Protein AF-A0A3D5SS90-F1 (afdb_monomer)

pLDDT: mean 91.84, std 6.11, range [70.19, 98.69]

Sequence (154 aa):
QIGGFDTHSAQLNGQTNLLTQISQAVDAFFAATVELGLQDKVTLFTMSDFGRTLQPAGTGAAAVGSDHAWGNHQLIVGGAVLGHTLYGTYPTLALGGPDDTDGGVSPRGRWVPTTSVEQYAATLATWYGLSSSDLTAVFPLIDRFSSPSLGFLA

Solvent-accessible surface area (backbone atoms only — not comparable to full-atom values): 9040 Å² total; per-residue (Å²): 142,87,82,77,85,84,38,59,39,28,28,70,66,52,48,53,54,52,51,49,52,49,52,54,50,51,49,54,52,52,52,52,29,49,78,70,74,36,24,69,78,47,74,51,70,58,84,64,96,48,20,59,24,70,45,59,37,76,71,56,79,74,51,21,14,38,45,83,23,42,51,60,93,65,57,78,48,41,60,30,41,60,67,100,68,80,86,62,66,86,72,64,97,38,71,56,30,96,52,20,68,30,65,79,96,70,41,37,28,29,43,74,65,77,52,55,72,49,28,55,48,41,34,54,40,44,74,74,63,51,53,82,89,48,43,57,78,80,29,76,65,34,84,80,42,99,56,49,52,74,68,49,62,111

Secondary structure (DSSP, 8-state):
-------SSSHHHHHHHHHHHHHHHHHHHHHHHHHTT-GGG-EEE---S-EE-SSPBSSSTTT-B--EES--PPPEEETTB--S---S------TTSTT-S--SS--------SS-HHHHHHHHHHHTT--GGGHHHH-TTGGGSS-S----B-

Radius of gyration: 17.96 Å; Cα contacts (8 Å, |Δi|>4): 221; chains: 1; bounding box: 43×36×45 Å

Foldseek 3Di:
DDDQCPDLFLNVVSVVVVVVVVVVVLVVVLVVCVVVVNQLPDKDKDWDPFDWFLAWDDDDNGRIDTDTAHTDDMDIGGPQF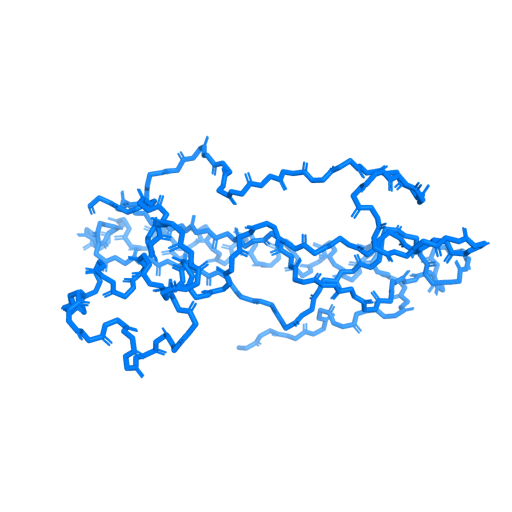LDPDDQFDDDDSDFCDPQFPPHDDDGRRHGHTRDDPQQDVQQVVVVVPDDPVCSCVVRVCLVVDPHSHSNRGD

Structure (mmCIF, N/CA/C/O backbone):
data_AF-A0A3D5SS90-F1
#
_entry.id   AF-A0A3D5SS90-F1
#
loop_
_atom_site.group_PDB
_atom_site.id
_atom_site.type_symbol
_atom_site.label_atom_id
_atom_site.label_alt_id
_atom_site.label_comp_id
_atom_site.label_asym_id
_atom_site.label_entity_id
_atom_site.label_seq_id
_atom_site.pdbx_PDB_ins_code
_atom_site.Cartn_x
_atom_site.Cartn_y
_atom_site.Cartn_z
_atom_site.occupancy
_atom_site.B_iso_or_equiv
_atom_site.auth_seq_id
_atom_site.auth_comp_id
_atom_site.auth_asym_id
_atom_site.auth_atom_id
_atom_site.pdbx_PDB_model_num
ATOM 1 N N . GLN A 1 1 ? -1.616 17.923 -1.383 1.00 71.00 1 GLN A N 1
ATOM 2 C CA . GLN A 1 1 ? -1.510 16.858 -2.403 1.00 71.00 1 GLN A CA 1
ATOM 3 C C . GLN A 1 1 ? -0.083 16.854 -2.929 1.00 71.00 1 GLN A C 1
ATOM 5 O O . GLN A 1 1 ? 0.431 17.928 -3.214 1.00 71.00 1 GLN A O 1
ATOM 10 N N . ILE A 1 2 ? 0.551 15.685 -3.011 1.00 86.75 2 ILE A N 1
ATOM 11 C CA . ILE A 1 2 ? 1.886 15.474 -3.594 1.00 86.75 2 ILE A CA 1
ATOM 12 C C . ILE A 1 2 ? 1.720 14.541 -4.802 1.00 86.75 2 ILE A C 1
ATOM 14 O O . ILE A 1 2 ? 0.903 13.625 -4.752 1.00 86.75 2 ILE A O 1
ATOM 18 N N . GLY A 1 3 ? 2.434 14.801 -5.896 1.00 89.25 3 GLY A N 1
ATOM 19 C CA . GLY A 1 3 ? 2.407 13.985 -7.115 1.00 89.25 3 GLY A CA 1
ATOM 20 C C . GLY A 1 3 ? 3.816 13.588 -7.555 1.00 89.25 3 GLY A C 1
ATOM 21 O O . GLY A 1 3 ? 4.783 13.882 -6.863 1.00 89.25 3 GLY A O 1
ATOM 22 N N . GLY A 1 4 ? 3.937 12.947 -8.720 1.00 90.62 4 GLY A N 1
ATOM 23 C CA . GLY A 1 4 ? 5.240 12.640 -9.331 1.00 90.62 4 GLY A CA 1
ATOM 24 C C . GLY A 1 4 ? 5.790 11.240 -9.052 1.00 90.62 4 GLY A C 1
ATOM 25 O O . GLY A 1 4 ? 6.910 10.945 -9.453 1.00 90.62 4 GLY A O 1
ATOM 26 N N . PHE A 1 5 ? 5.012 10.357 -8.420 1.00 89.69 5 PHE A N 1
ATOM 27 C CA . PHE A 1 5 ? 5.417 8.965 -8.181 1.00 89.69 5 PHE A CA 1
ATOM 28 C C . PHE A 1 5 ? 5.443 8.117 -9.462 1.00 89.69 5 PHE A C 1
ATOM 30 O O . PHE A 1 5 ? 6.007 7.018 -9.435 1.00 89.69 5 PHE A O 1
ATOM 37 N N . ASP A 1 6 ? 4.878 8.622 -10.575 1.00 89.00 6 ASP A N 1
ATOM 38 C CA . ASP A 1 6 ? 4.900 7.955 -11.878 1.00 89.00 6 ASP A CA 1
ATOM 39 C C . ASP A 1 6 ? 6.156 8.204 -12.724 1.00 89.00 6 ASP A C 1
ATOM 41 O O . ASP A 1 6 ? 6.104 8.837 -13.776 1.00 89.00 6 ASP A O 1
ATOM 45 N N . THR A 1 7 ? 7.323 7.779 -12.226 1.00 85.44 7 THR A N 1
ATOM 46 C CA . THR A 1 7 ? 8.604 8.066 -12.888 1.00 85.44 7 THR A CA 1
ATOM 47 C C . THR A 1 7 ? 8.986 7.003 -13.921 1.00 85.44 7 THR A C 1
ATOM 49 O O . THR A 1 7 ? 9.323 5.878 -13.556 1.00 85.44 7 THR A O 1
ATOM 52 N N . HIS A 1 8 ? 9.064 7.400 -15.194 1.00 85.75 8 HIS A N 1
ATOM 53 C CA . HIS A 1 8 ? 9.616 6.581 -16.288 1.00 85.75 8 HIS A CA 1
ATOM 54 C C . HIS A 1 8 ? 11.074 6.925 -16.651 1.00 85.75 8 HIS A C 1
ATOM 56 O O . HIS A 1 8 ? 11.675 6.275 -17.500 1.00 85.75 8 HIS A O 1
ATOM 62 N N . SER A 1 9 ? 11.662 7.923 -15.991 1.00 86.81 9 SER A N 1
ATOM 63 C CA . SER A 1 9 ? 13.064 8.328 -16.133 1.00 86.81 9 SER A CA 1
ATOM 64 C C . SER A 1 9 ? 13.548 8.994 -14.845 1.00 86.81 9 SER A C 1
ATOM 66 O O . SER A 1 9 ? 12.731 9.464 -14.052 1.00 86.81 9 SER A O 1
ATOM 68 N N . ALA A 1 10 ? 14.867 9.078 -14.647 1.00 86.62 10 ALA A N 1
ATOM 69 C CA . ALA A 1 10 ? 15.497 9.722 -13.489 1.00 86.62 10 ALA A CA 1
ATOM 70 C C . ALA A 1 10 ? 14.915 9.276 -12.127 1.00 86.62 10 ALA A C 1
ATOM 72 O O . ALA A 1 10 ? 14.873 10.055 -11.167 1.00 86.62 10 ALA A O 1
ATOM 73 N N . GLN A 1 11 ? 14.467 8.017 -12.040 1.00 88.06 11 GLN A N 1
ATOM 74 C CA . GLN A 1 11 ? 13.668 7.522 -10.919 1.00 88.06 11 GLN A CA 1
ATOM 75 C C . GLN A 1 11 ? 14.378 7.661 -9.578 1.00 88.06 11 GLN A C 1
ATOM 77 O O . GLN A 1 11 ? 13.740 8.061 -8.615 1.00 88.06 11 GLN A O 1
ATOM 82 N N . LEU A 1 12 ? 15.682 7.379 -9.501 1.00 87.81 12 LEU A N 1
ATOM 83 C CA . LEU A 1 12 ? 16.417 7.450 -8.234 1.00 87.81 12 LEU A CA 1
ATOM 84 C C . LEU A 1 12 ? 16.322 8.841 -7.599 1.00 87.81 12 LEU A C 1
ATOM 86 O O . LEU A 1 12 ? 15.944 8.953 -6.437 1.00 87.81 12 LEU A O 1
ATOM 90 N N . ASN A 1 13 ? 16.589 9.902 -8.364 1.00 88.62 13 ASN A N 1
ATOM 91 C CA . ASN A 1 13 ? 16.500 11.271 -7.854 1.00 88.62 13 ASN A CA 1
ATOM 92 C C . ASN A 1 13 ? 15.048 11.663 -7.551 1.00 88.62 13 ASN A C 1
ATOM 94 O O . ASN A 1 13 ? 14.769 12.221 -6.490 1.00 88.62 13 ASN A O 1
ATOM 98 N N . GLY A 1 14 ? 14.120 11.347 -8.463 1.00 90.19 14 GLY A N 1
ATOM 99 C CA . GLY A 1 14 ? 12.700 11.659 -8.299 1.00 90.19 14 GLY A CA 1
ATOM 100 C C . GLY A 1 14 ? 12.099 10.992 -7.061 1.00 90.19 14 GLY A C 1
ATOM 101 O O . GLY A 1 14 ? 11.599 11.678 -6.171 1.00 90.19 14 GLY A O 1
ATOM 102 N N . GLN A 1 15 ? 12.211 9.665 -6.956 1.00 90.88 15 GLN A N 1
ATOM 103 C CA . GLN A 1 15 ? 11.712 8.924 -5.802 1.00 90.88 15 GLN A CA 1
ATOM 104 C C . GLN A 1 15 ? 12.425 9.295 -4.508 1.00 90.88 15 GLN A C 1
ATOM 106 O O . GLN A 1 15 ? 11.746 9.3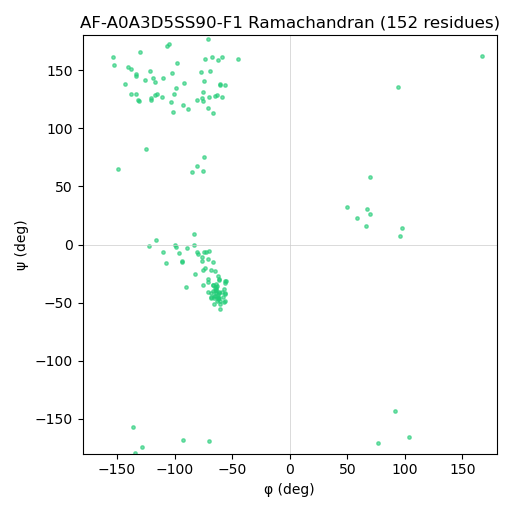96 -3.497 1.00 90.88 15 GLN A O 1
ATOM 111 N N . THR A 1 16 ? 13.742 9.528 -4.503 1.00 93.12 16 THR A N 1
ATOM 112 C CA . THR A 1 16 ? 14.446 9.906 -3.262 1.00 93.12 16 THR A CA 1
ATOM 113 C C . THR A 1 16 ? 13.845 11.173 -2.656 1.00 93.12 16 THR A C 1
ATOM 115 O O . THR A 1 16 ? 13.550 11.207 -1.461 1.00 93.12 16 THR A O 1
ATOM 118 N N . ASN A 1 17 ? 13.584 12.193 -3.478 1.00 94.56 17 ASN A N 1
ATOM 119 C CA . ASN A 1 17 ? 12.969 13.434 -3.011 1.00 94.56 17 ASN A CA 1
ATOM 120 C C . ASN A 1 17 ? 11.533 13.208 -2.512 1.00 94.56 17 ASN A C 1
ATOM 122 O O . ASN A 1 17 ? 11.166 13.691 -1.442 1.00 94.56 17 ASN A O 1
ATOM 126 N N . LEU A 1 18 ? 10.737 12.435 -3.256 1.00 94.69 18 LEU A N 1
ATOM 127 C CA . LEU A 1 18 ? 9.348 12.140 -2.892 1.00 94.69 18 LEU A CA 1
ATOM 128 C C . LEU A 1 18 ? 9.248 11.316 -1.604 1.00 94.69 18 LEU A C 1
ATOM 130 O O . LEU A 1 18 ? 8.467 11.652 -0.719 1.00 94.69 18 LEU A O 1
ATOM 134 N N . LEU A 1 19 ? 10.060 10.266 -1.468 1.00 94.19 19 LEU A N 1
ATOM 135 C CA . LEU A 1 19 ? 10.108 9.420 -0.276 1.00 94.19 19 LEU A CA 1
ATOM 136 C C . LEU A 1 19 ? 10.640 10.188 0.936 1.00 94.19 19 LEU A C 1
ATOM 138 O O . LEU A 1 19 ? 10.134 9.987 2.034 1.00 94.19 19 LEU A O 1
ATOM 142 N N . THR A 1 20 ? 11.585 11.116 0.749 1.00 96.69 20 THR A N 1
ATOM 143 C CA . THR A 1 20 ? 12.029 12.024 1.821 1.00 96.69 20 THR A CA 1
ATOM 144 C C . THR A 1 20 ? 10.875 12.900 2.305 1.00 96.69 20 THR A C 1
ATOM 146 O O . THR A 1 20 ? 10.643 13.004 3.508 1.00 96.69 20 THR A O 1
ATOM 149 N N . GLN A 1 21 ? 10.106 13.485 1.381 1.00 96.38 21 GLN A N 1
ATOM 150 C CA . GLN A 1 21 ? 8.951 14.307 1.735 1.00 96.38 21 GLN A CA 1
ATOM 151 C C . GLN A 1 21 ? 7.862 13.489 2.444 1.00 96.38 21 GLN A C 1
ATOM 153 O O . GLN A 1 21 ? 7.313 13.949 3.443 1.00 96.38 21 GLN A O 1
ATOM 158 N N . ILE A 1 22 ? 7.578 12.269 1.973 1.00 95.25 22 ILE A N 1
ATOM 159 C CA . ILE A 1 22 ? 6.644 11.350 2.639 1.00 95.25 22 ILE A CA 1
ATOM 160 C C . ILE A 1 22 ? 7.150 10.981 4.033 1.00 95.25 22 ILE A C 1
ATOM 162 O O . ILE A 1 22 ? 6.383 11.067 4.983 1.00 95.25 22 ILE A O 1
ATOM 166 N N . SER A 1 23 ? 8.430 10.633 4.177 1.00 96.62 23 SER A N 1
ATOM 167 C CA . SER A 1 23 ? 9.028 10.284 5.468 1.00 96.62 23 SER A CA 1
ATOM 168 C C . SER A 1 23 ? 8.853 11.408 6.486 1.00 96.62 23 SER A C 1
ATOM 170 O O . SER A 1 23 ? 8.396 11.155 7.595 1.00 96.62 23 SER A O 1
ATOM 172 N N . GLN A 1 24 ? 9.172 12.647 6.106 1.00 97.69 24 GLN A N 1
ATOM 173 C CA . GLN A 1 24 ? 9.036 13.813 6.983 1.00 97.69 24 GLN A CA 1
ATOM 174 C C . GLN A 1 24 ? 7.569 14.116 7.313 1.00 97.69 24 GLN A C 1
ATOM 176 O O . GLN A 1 24 ? 7.248 14.449 8.450 1.00 97.69 24 GLN A O 1
ATOM 181 N N . ALA A 1 25 ? 6.670 13.987 6.334 1.00 96.75 25 ALA A N 1
ATOM 182 C CA . ALA A 1 25 ? 5.247 14.236 6.538 1.00 96.75 25 ALA A CA 1
ATOM 183 C C . ALA A 1 25 ? 4.596 13.189 7.453 1.00 96.75 25 ALA A C 1
ATOM 185 O O . ALA A 1 25 ? 3.795 13.552 8.309 1.00 96.75 25 ALA A O 1
ATOM 186 N N . VAL A 1 26 ? 4.939 11.908 7.286 1.00 97.19 26 VAL A N 1
ATOM 187 C CA . VAL A 1 26 ? 4.433 10.813 8.125 1.00 97.19 26 VAL A CA 1
ATOM 188 C C . VAL A 1 26 ? 4.931 10.960 9.559 1.00 97.19 26 VAL A C 1
ATOM 190 O O . VAL A 1 26 ? 4.128 10.840 10.480 1.00 97.19 26 VAL A O 1
ATOM 193 N N . ASP A 1 27 ? 6.216 11.273 9.749 1.00 98.06 27 ASP A N 1
ATOM 194 C CA . ASP A 1 27 ? 6.799 11.504 11.075 1.00 98.06 27 ASP A CA 1
ATOM 195 C C . ASP A 1 27 ? 6.122 12.682 11.791 1.00 98.06 27 ASP A C 1
ATOM 197 O O . ASP A 1 27 ? 5.597 12.525 12.894 1.00 98.06 27 ASP A O 1
ATOM 201 N N . ALA A 1 28 ? 6.015 13.835 11.121 1.00 98.38 28 ALA A N 1
ATOM 202 C CA . ALA A 1 28 ? 5.348 15.011 11.674 1.00 98.38 28 ALA A CA 1
ATOM 203 C C . ALA A 1 28 ? 3.863 14.755 11.982 1.00 98.38 28 ALA A C 1
ATOM 205 O O . ALA A 1 28 ? 3.359 15.191 13.018 1.00 98.38 28 ALA A O 1
ATOM 206 N N . PHE A 1 29 ? 3.155 14.036 11.103 1.00 98.00 29 PHE A N 1
ATOM 207 C CA . PHE A 1 29 ? 1.757 13.673 11.324 1.00 98.00 29 PHE A CA 1
ATOM 208 C C . PHE A 1 29 ? 1.605 12.769 12.548 1.00 98.00 29 PHE A C 1
ATOM 210 O O . PHE A 1 29 ? 0.787 13.055 13.420 1.00 98.00 29 PHE A O 1
ATOM 217 N N . PHE A 1 30 ? 2.411 11.710 12.651 1.00 98.19 30 PHE A N 1
ATOM 218 C CA . PHE A 1 30 ? 2.364 10.809 13.796 1.00 98.19 30 PHE A CA 1
ATOM 219 C C . PHE A 1 30 ? 2.721 11.534 15.101 1.00 98.19 30 PHE A C 1
ATOM 221 O O . PHE A 1 30 ? 1.974 11.424 16.075 1.00 98.19 30 PHE A O 1
ATOM 228 N N . ALA A 1 31 ? 3.777 12.352 15.115 1.00 98.62 31 ALA A N 1
ATOM 229 C CA . ALA A 1 31 ? 4.156 13.155 16.277 1.00 98.62 31 ALA A CA 1
ATOM 230 C C . ALA A 1 31 ? 3.012 14.069 16.755 1.00 98.62 31 ALA A C 1
ATOM 232 O O . ALA A 1 31 ? 2.733 14.128 17.952 1.00 98.62 31 ALA A O 1
ATOM 233 N N . ALA A 1 32 ? 2.283 14.704 15.832 1.00 98.69 32 ALA A N 1
ATOM 234 C CA . ALA A 1 32 ? 1.113 15.510 16.174 1.00 98.69 32 ALA A CA 1
ATOM 235 C C . ALA A 1 32 ? -0.022 14.669 16.789 1.00 98.69 32 ALA A C 1
ATOM 237 O O . ALA A 1 32 ? -0.677 15.114 17.731 1.00 98.69 32 ALA A O 1
ATOM 238 N N . THR A 1 33 ? -0.254 13.438 16.311 1.00 98.56 33 THR A N 1
ATOM 239 C CA . THR A 1 33 ? -1.245 12.549 16.950 1.00 98.56 33 THR A CA 1
ATOM 240 C C . THR A 1 33 ? -0.859 12.195 18.386 1.00 98.56 33 THR A C 1
ATOM 242 O O . THR A 1 33 ? -1.743 12.126 19.238 1.00 98.56 33 THR A O 1
ATOM 245 N N . VAL A 1 34 ? 0.438 12.036 18.673 1.00 98.56 34 VAL A N 1
ATOM 246 C CA . VAL A 1 34 ? 0.952 11.797 20.031 1.00 98.56 34 VAL A CA 1
ATOM 247 C C . VAL A 1 34 ? 0.774 13.034 20.910 1.00 98.56 34 VAL A C 1
ATOM 249 O O . VAL A 1 34 ? 0.275 12.917 22.025 1.00 98.56 34 VAL A O 1
ATOM 252 N N . GLU A 1 35 ? 1.119 14.224 20.409 1.00 98.69 35 GLU A N 1
ATOM 253 C CA . GLU A 1 35 ? 0.943 15.494 21.132 1.00 98.69 35 GLU A CA 1
ATOM 254 C C . GLU A 1 35 ? -0.521 15.726 21.542 1.00 98.69 35 GLU A C 1
ATOM 256 O O . GLU A 1 35 ? -0.804 16.183 22.648 1.00 98.69 35 GLU A O 1
ATOM 261 N N . LEU A 1 36 ? -1.461 15.345 20.674 1.00 98.56 36 LEU A N 1
ATOM 262 C CA . LEU A 1 36 ? -2.898 15.446 20.928 1.00 98.56 36 LEU A CA 1
ATOM 263 C C . LEU A 1 36 ? -3.460 14.303 21.797 1.00 98.56 36 LEU A C 1
ATOM 265 O O . LEU A 1 36 ? -4.642 14.340 22.145 1.00 98.56 36 LEU A O 1
ATOM 269 N N . GLY A 1 37 ? -2.666 13.280 22.131 1.00 98.38 37 GLY A N 1
ATOM 270 C CA . GLY A 1 37 ? -3.131 12.087 22.851 1.00 98.38 37 GLY A CA 1
ATOM 271 C C . GLY A 1 37 ? -4.107 11.221 22.041 1.00 98.38 37 GLY A C 1
ATOM 272 O O . GLY A 1 37 ? -5.020 10.606 22.599 1.00 98.38 37 GLY A O 1
ATOM 273 N N . LEU A 1 38 ? -3.962 11.222 20.714 1.00 98.12 38 LEU A N 1
ATOM 274 C CA . LEU A 1 38 ? -4.831 10.543 19.749 1.00 98.12 38 LEU A CA 1
ATOM 275 C C . LEU A 1 38 ? -4.122 9.433 18.967 1.00 98.12 38 LEU A C 1
ATOM 277 O O . LEU A 1 38 ? -4.739 8.843 18.083 1.00 98.12 38 LEU A O 1
ATOM 281 N N . GLN A 1 39 ? -2.859 9.129 19.263 1.00 97.50 39 GLN A N 1
ATOM 282 C CA . GLN A 1 39 ? -2.069 8.151 18.510 1.00 97.50 39 GLN A CA 1
ATOM 283 C C . GLN A 1 39 ? -2.734 6.768 18.434 1.00 97.50 39 GLN A C 1
ATOM 285 O O . GLN A 1 39 ? -2.664 6.114 17.399 1.00 97.50 39 GLN A O 1
ATOM 290 N N . ASP A 1 40 ? -3.463 6.354 19.474 1.00 97.00 40 ASP A N 1
ATOM 291 C CA . ASP A 1 40 ? -4.175 5.064 19.513 1.00 97.00 40 ASP A CA 1
ATOM 292 C C . ASP A 1 40 ? -5.547 5.110 18.819 1.00 97.00 40 ASP A C 1
ATOM 294 O O . ASP A 1 40 ? -6.273 4.124 18.790 1.00 97.00 40 ASP A O 1
ATOM 298 N N . LYS A 1 41 ? -5.934 6.271 18.283 1.00 96.75 41 LYS A N 1
ATOM 299 C CA . LYS A 1 41 ? -7.231 6.536 17.638 1.00 96.75 41 LYS A CA 1
ATOM 300 C C . LYS A 1 41 ? -7.088 7.008 16.194 1.00 96.75 41 LYS A C 1
ATOM 302 O O . LYS A 1 41 ? -8.092 7.251 15.528 1.00 96.75 41 LYS A O 1
ATOM 307 N N . VAL A 1 42 ? -5.858 7.149 15.704 1.00 96.81 42 VAL A N 1
ATOM 308 C CA . VAL A 1 42 ? -5.554 7.595 14.345 1.00 96.81 42 VAL A CA 1
ATOM 309 C C . VAL A 1 42 ? -4.530 6.647 13.735 1.00 96.81 42 VAL A C 1
ATOM 311 O O . VAL A 1 42 ? -3.441 6.471 14.273 1.00 96.81 42 VAL A O 1
ATOM 314 N N . THR A 1 43 ? -4.877 6.076 12.583 1.00 96.56 43 THR A N 1
ATOM 315 C CA . THR A 1 43 ? -3.975 5.241 11.785 1.00 96.56 43 THR A CA 1
ATOM 316 C C . THR A 1 43 ? -3.800 5.864 10.405 1.00 96.56 43 THR A C 1
ATOM 318 O O . THR A 1 43 ? -4.777 6.141 9.709 1.00 96.56 43 THR A O 1
ATOM 321 N N . LEU A 1 44 ? -2.549 6.084 10.010 1.00 96.12 44 LEU A N 1
ATOM 322 C CA . LEU A 1 44 ? -2.149 6.439 8.655 1.00 96.12 44 LEU A CA 1
ATOM 323 C C . LEU A 1 44 ? -1.822 5.163 7.881 1.00 96.12 44 LEU A C 1
ATOM 325 O O . LEU A 1 44 ? -1.153 4.267 8.397 1.00 96.12 44 LEU A O 1
ATOM 329 N N . PHE A 1 45 ? -2.251 5.105 6.624 1.00 94.75 45 PHE A N 1
ATOM 330 C CA . PHE A 1 45 ? -1.902 4.025 5.715 1.00 94.75 45 PHE A CA 1
ATOM 331 C C . PHE A 1 45 ? -1.562 4.556 4.326 1.00 94.75 45 PHE A C 1
ATOM 333 O O . PHE A 1 45 ? -2.096 5.580 3.896 1.00 94.75 45 PHE A O 1
ATOM 340 N N . THR A 1 46 ? -0.695 3.848 3.607 1.00 92.44 46 THR A N 1
ATOM 341 C CA . THR A 1 46 ? -0.481 4.086 2.175 1.00 92.44 46 THR A CA 1
ATOM 342 C C . THR A 1 46 ? -1.286 3.099 1.332 1.00 92.44 46 THR A C 1
ATOM 344 O O . THR A 1 46 ? -1.632 2.002 1.780 1.00 92.44 46 THR A O 1
ATOM 347 N N . MET A 1 47 ? -1.579 3.498 0.096 1.00 89.50 47 MET A N 1
ATOM 348 C CA . MET A 1 47 ? -2.109 2.635 -0.956 1.00 89.50 47 MET A CA 1
ATOM 349 C C . MET A 1 47 ? -1.443 3.012 -2.281 1.00 89.50 47 MET A C 1
ATOM 351 O O . MET A 1 47 ? -1.010 4.151 -2.466 1.00 89.50 47 MET A O 1
ATOM 355 N N . SER A 1 48 ? -1.350 2.055 -3.201 1.00 87.94 48 SER A N 1
ATOM 356 C CA . SER A 1 48 ? -0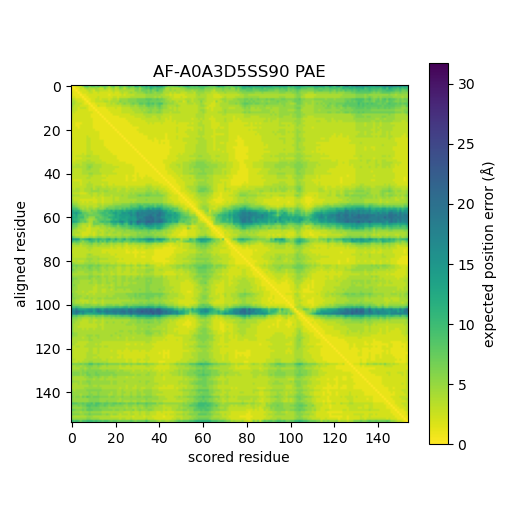.785 2.272 -4.526 1.00 87.94 48 SER A CA 1
ATOM 357 C C . SER A 1 48 ? -1.543 1.463 -5.570 1.00 87.94 48 SER A C 1
ATOM 359 O O . SER A 1 48 ? -1.848 0.296 -5.329 1.00 87.94 48 SER A O 1
ATOM 361 N N . ASP A 1 49 ? -1.809 2.077 -6.723 1.00 86.38 49 ASP A N 1
ATOM 362 C CA . ASP A 1 49 ? -2.518 1.438 -7.838 1.00 86.38 49 ASP A CA 1
ATOM 363 C C . ASP A 1 49 ? -1.665 0.359 -8.528 1.00 86.38 49 ASP A C 1
ATOM 365 O O . ASP A 1 49 ? -2.192 -0.622 -9.049 1.00 86.38 49 ASP A O 1
ATOM 369 N N . PHE A 1 50 ? -0.339 0.523 -8.520 1.00 89.38 50 PHE A N 1
ATOM 370 C CA . PHE A 1 50 ? 0.617 -0.384 -9.153 1.00 89.38 50 PHE A CA 1
ATOM 371 C C . PHE A 1 50 ? 1.981 -0.335 -8.455 1.00 89.38 50 PHE A C 1
ATOM 373 O O . PHE A 1 50 ? 2.374 0.666 -7.859 1.00 89.38 50 PHE A O 1
ATOM 380 N N . GLY A 1 51 ? 2.740 -1.422 -8.551 1.00 89.62 51 GLY A N 1
ATOM 381 C CA . GLY A 1 51 ? 4.150 -1.451 -8.163 1.00 89.62 51 GLY A CA 1
ATOM 382 C C . GLY A 1 51 ? 5.071 -1.150 -9.339 1.00 89.62 51 GLY A C 1
ATOM 383 O O . GLY A 1 51 ? 4.633 -0.713 -10.405 1.00 89.62 51 GLY A O 1
ATOM 384 N N . ARG A 1 52 ? 6.368 -1.400 -9.143 1.00 90.38 52 ARG A N 1
ATOM 385 C CA . ARG A 1 52 ? 7.410 -1.200 -10.157 1.00 90.38 52 ARG A CA 1
ATOM 386 C C . ARG A 1 52 ? 8.120 -2.493 -10.494 1.00 90.38 52 ARG A C 1
ATOM 388 O O . ARG A 1 52 ? 8.369 -3.299 -9.603 1.00 90.38 52 ARG A O 1
ATOM 395 N N . THR A 1 53 ? 8.467 -2.662 -11.765 1.00 91.81 53 THR A N 1
ATOM 396 C CA . THR A 1 53 ? 9.299 -3.784 -12.208 1.00 91.81 53 THR A CA 1
ATOM 397 C C . THR A 1 53 ? 10.661 -3.748 -11.518 1.00 91.81 53 THR A C 1
ATOM 399 O O . THR A 1 53 ? 11.271 -2.680 -11.413 1.00 91.81 53 THR A O 1
ATOM 402 N N . LEU A 1 54 ? 11.172 -4.910 -11.090 1.00 90.94 54 LEU A N 1
ATOM 403 C CA . LEU A 1 54 ? 12.558 -5.017 -10.619 1.00 90.94 54 LEU A CA 1
ATOM 404 C C . LEU A 1 54 ? 13.537 -4.646 -11.737 1.00 90.94 54 LEU A C 1
ATOM 406 O O . LEU A 1 54 ? 14.529 -3.956 -11.502 1.00 90.94 54 LEU A O 1
ATOM 410 N N . GLN A 1 55 ? 13.263 -5.108 -12.961 1.00 90.06 55 GLN A N 1
ATOM 411 C CA . GLN A 1 55 ? 14.062 -4.758 -14.123 1.00 90.06 55 GLN A CA 1
ATOM 412 C C . GLN A 1 55 ? 13.746 -3.317 -14.552 1.00 90.06 55 GLN A C 1
ATOM 414 O O . GLN A 1 55 ? 12.589 -3.017 -14.870 1.00 90.06 55 GLN A O 1
ATOM 419 N N . PRO A 1 56 ? 14.747 -2.425 -14.628 1.00 87.31 56 PRO A N 1
ATOM 420 C CA . PRO A 1 56 ? 14.525 -1.060 -15.081 1.00 87.31 56 PRO A CA 1
ATOM 421 C C . PRO A 1 56 ? 14.022 -0.979 -16.532 1.00 87.31 56 PRO A C 1
ATOM 423 O O . PRO A 1 56 ? 14.202 -1.894 -17.343 1.00 87.31 56 PRO A O 1
ATOM 426 N N . ALA A 1 57 ? 13.398 0.146 -16.871 1.00 83.12 57 ALA A N 1
ATOM 427 C CA . ALA A 1 57 ? 13.115 0.534 -18.246 1.00 83.12 57 ALA A CA 1
ATOM 428 C C . ALA A 1 57 ? 14.267 1.412 -18.767 1.00 83.12 57 ALA A C 1
ATOM 430 O O . ALA A 1 57 ? 14.553 2.471 -18.205 1.00 83.12 57 ALA A O 1
ATOM 431 N N . GLY A 1 58 ? 14.931 0.969 -19.839 1.00 78.56 58 GLY A N 1
ATOM 432 C CA . GLY A 1 58 ? 16.053 1.686 -20.454 1.00 78.56 58 GLY A CA 1
ATOM 433 C C . GLY A 1 58 ? 17.384 1.567 -19.696 1.00 78.56 58 GLY A C 1
ATOM 434 O O . GLY A 1 58 ? 17.535 0.772 -18.771 1.00 78.56 58 GLY A O 1
ATOM 435 N N . THR A 1 59 ? 18.379 2.354 -20.118 1.00 78.62 59 THR A N 1
ATOM 436 C CA . THR A 1 59 ? 19.745 2.346 -19.562 1.00 78.62 59 THR A CA 1
ATOM 437 C C . THR A 1 59 ? 20.262 3.761 -19.295 1.00 78.62 59 THR A C 1
ATOM 439 O O . THR A 1 59 ? 19.998 4.667 -20.083 1.00 78.62 59 THR A O 1
ATOM 442 N N . GLY A 1 60 ? 21.076 3.929 -18.245 1.00 76.62 60 GLY A N 1
ATOM 443 C CA . GLY A 1 60 ? 21.758 5.187 -17.900 1.00 76.62 60 GLY A CA 1
ATOM 444 C C . GLY A 1 60 ? 20.993 6.042 -16.883 1.00 76.62 60 GLY A C 1
ATOM 445 O O . GLY A 1 60 ? 19.790 6.227 -17.005 1.00 76.62 60 GLY A O 1
ATOM 446 N N . ALA A 1 61 ? 21.687 6.595 -15.884 1.00 70.19 61 ALA A N 1
ATOM 447 C CA . ALA A 1 61 ? 21.073 7.199 -14.689 1.00 70.19 61 ALA A CA 1
ATOM 448 C C . ALA A 1 61 ? 20.054 8.328 -14.960 1.00 70.19 61 ALA A C 1
ATOM 450 O O . ALA A 1 61 ? 19.103 8.492 -14.200 1.00 70.19 61 ALA A O 1
ATOM 451 N N . ALA A 1 62 ? 20.232 9.093 -16.042 1.00 72.50 62 ALA A N 1
ATOM 452 C CA . ALA A 1 62 ? 19.322 10.179 -16.417 1.00 72.50 62 ALA A CA 1
ATOM 453 C C . ALA A 1 62 ? 18.077 9.701 -17.189 1.00 72.50 62 ALA A C 1
ATOM 455 O O . ALA A 1 62 ? 17.043 10.361 -17.145 1.00 72.50 62 ALA A O 1
ATOM 456 N N . ALA A 1 63 ? 18.165 8.561 -17.880 1.00 75.56 63 ALA A N 1
ATOM 457 C CA . ALA A 1 63 ? 17.099 8.024 -18.728 1.00 75.56 63 ALA A CA 1
ATOM 458 C C . ALA A 1 63 ? 16.402 6.799 -18.116 1.00 75.56 63 ALA A C 1
ATOM 460 O O . ALA A 1 63 ? 15.314 6.440 -18.550 1.00 75.56 63 ALA A O 1
ATOM 461 N N . VAL A 1 64 ? 17.010 6.164 -17.110 1.00 83.12 64 VAL A N 1
ATOM 462 C CA . VAL A 1 64 ? 16.494 4.945 -16.489 1.00 83.12 64 VAL A CA 1
ATOM 463 C C . VAL A 1 64 ? 15.308 5.248 -15.573 1.00 83.12 64 VAL A C 1
ATOM 465 O O . VAL A 1 64 ? 15.358 6.142 -14.721 1.00 83.12 64 VAL A O 1
ATOM 468 N N . GLY A 1 65 ? 14.240 4.480 -15.750 1.00 83.56 65 GLY A N 1
ATOM 469 C CA . GLY A 1 65 ? 13.079 4.443 -14.867 1.00 83.56 65 GLY A CA 1
ATOM 470 C C . GLY A 1 65 ? 12.641 3.009 -14.611 1.00 83.56 65 GLY A C 1
ATOM 471 O O . GLY A 1 65 ? 13.425 2.071 -14.771 1.00 83.56 65 GLY A O 1
ATOM 472 N N . SER A 1 66 ? 11.381 2.828 -14.246 1.00 87.50 66 SER A N 1
ATOM 473 C CA . SER A 1 66 ? 10.754 1.513 -14.129 1.00 87.50 66 SER A CA 1
ATOM 474 C C . SER A 1 66 ? 9.428 1.494 -14.868 1.00 87.50 66 SER A C 1
ATOM 476 O O . SER A 1 66 ? 8.897 2.526 -15.280 1.00 87.50 66 SER A O 1
ATOM 478 N N . ASP A 1 67 ? 8.931 0.289 -15.078 1.00 89.81 67 ASP A N 1
ATOM 479 C CA . ASP A 1 67 ? 7.649 0.035 -15.711 1.00 89.81 67 ASP A CA 1
ATOM 480 C C . ASP A 1 67 ? 6.630 -0.383 -14.643 1.00 89.81 67 ASP A C 1
ATOM 482 O O . ASP A 1 67 ? 6.982 -0.561 -13.469 1.00 89.81 67 ASP A O 1
ATOM 486 N N . HIS A 1 68 ? 5.362 -0.511 -15.020 1.00 91.88 68 HIS A N 1
ATOM 487 C CA . HIS A 1 68 ? 4.300 -0.882 -14.087 1.00 91.88 68 HIS A CA 1
ATOM 488 C C . HIS A 1 68 ? 4.368 -2.373 -13.715 1.00 91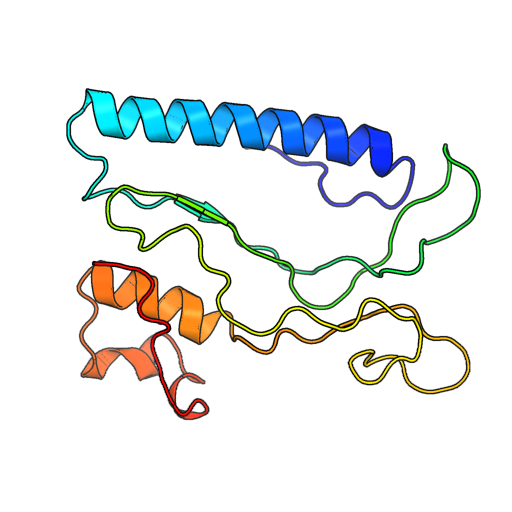.88 68 HIS A C 1
ATOM 490 O O . HIS A 1 68 ? 4.630 -3.244 -14.549 1.00 91.88 68 HIS A O 1
ATOM 496 N N . ALA A 1 69 ? 4.112 -2.666 -12.440 1.00 91.94 69 ALA A N 1
ATOM 497 C CA . ALA A 1 69 ? 4.009 -4.010 -11.877 1.00 91.94 69 ALA A CA 1
ATOM 498 C C . ALA A 1 69 ? 2.785 -4.129 -10.955 1.00 91.94 69 ALA A C 1
ATOM 500 O O . ALA A 1 69 ? 2.033 -3.176 -10.754 1.00 91.94 69 ALA A O 1
ATOM 501 N N . TRP A 1 70 ? 2.596 -5.306 -10.366 1.00 89.44 70 TRP A N 1
ATOM 502 C CA . TRP A 1 70 ? 1.590 -5.531 -9.326 1.00 89.44 70 TRP A CA 1
ATOM 503 C C . TRP A 1 70 ? 1.927 -4.768 -8.039 1.00 89.44 70 TRP A C 1
ATOM 505 O O . TRP A 1 70 ? 3.062 -4.330 -7.877 1.00 89.44 70 TRP A O 1
ATOM 515 N N . GLY A 1 71 ? 0.928 -4.573 -7.169 1.00 77.12 71 GLY A N 1
ATOM 516 C CA . GLY A 1 71 ? 0.966 -3.679 -6.002 1.00 77.12 71 GLY A CA 1
ATOM 517 C C . GLY A 1 71 ? 2.232 -3.742 -5.132 1.00 77.12 71 GLY A C 1
ATOM 518 O O . GLY A 1 71 ? 2.989 -4.705 -5.145 1.00 77.12 71 GLY A O 1
ATOM 519 N N . ASN A 1 72 ? 2.464 -2.682 -4.357 1.00 82.56 72 ASN A N 1
ATOM 520 C CA . ASN A 1 72 ? 3.704 -2.482 -3.599 1.00 82.56 72 ASN A CA 1
ATOM 521 C C . ASN A 1 72 ? 3.520 -2.700 -2.085 1.00 82.56 72 ASN A C 1
ATOM 523 O O . ASN A 1 72 ? 2.392 -2.780 -1.592 1.00 82.56 72 ASN A O 1
ATOM 527 N N . HIS A 1 73 ? 4.626 -2.717 -1.341 1.00 87.44 73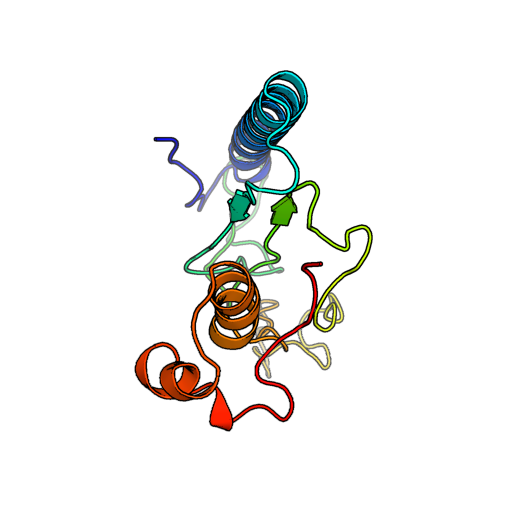 HIS A N 1
ATOM 528 C CA . HIS A 1 73 ? 4.623 -2.636 0.115 1.00 87.44 73 HIS A CA 1
ATOM 529 C C . HIS A 1 73 ? 3.949 -1.344 0.574 1.00 87.44 73 HIS A C 1
ATOM 531 O O . HIS A 1 73 ? 4.313 -0.250 0.141 1.00 87.44 73 HIS A O 1
ATOM 537 N N . GLN A 1 74 ? 2.964 -1.489 1.456 1.00 90.44 74 GLN A N 1
ATOM 538 C CA . GLN A 1 74 ? 2.274 -0.368 2.076 1.00 90.44 74 GLN A CA 1
ATOM 539 C C . GLN A 1 74 ? 2.778 -0.163 3.503 1.00 90.44 74 GLN A C 1
ATOM 541 O O . GLN A 1 74 ? 3.147 -1.122 4.182 1.00 90.44 74 GLN A O 1
ATOM 546 N N . LEU A 1 75 ? 2.796 1.090 3.947 1.00 93.06 75 LEU A N 1
ATOM 547 C CA . LEU A 1 75 ? 3.133 1.464 5.314 1.00 93.06 75 LEU A CA 1
ATOM 548 C C . LEU A 1 75 ? 1.846 1.693 6.105 1.00 93.06 75 LEU A C 1
ATOM 550 O O . LEU A 1 75 ? 0.947 2.385 5.630 1.00 93.06 75 LEU A O 1
ATOM 554 N N . ILE A 1 76 ? 1.802 1.144 7.318 1.00 95.38 76 ILE A N 1
ATOM 555 C CA . ILE A 1 76 ? 0.783 1.408 8.334 1.00 95.38 76 ILE A CA 1
ATOM 556 C C . ILE A 1 76 ? 1.479 2.049 9.533 1.00 95.38 76 ILE A C 1
ATOM 558 O O . ILE A 1 76 ? 2.473 1.513 10.022 1.00 95.38 76 ILE A O 1
ATOM 562 N N . VAL A 1 77 ? 0.964 3.184 10.005 1.00 96.88 77 VAL A N 1
ATOM 563 C CA . VAL A 1 77 ? 1.555 3.958 11.105 1.00 96.88 77 VAL A CA 1
ATOM 564 C C . VAL A 1 77 ? 0.458 4.440 12.048 1.00 96.88 77 VAL A C 1
ATOM 566 O O . VAL A 1 77 ? -0.520 5.037 11.611 1.00 96.88 77 VAL A O 1
ATOM 569 N N . GLY A 1 78 ? 0.620 4.200 13.345 1.00 96.81 78 GLY A N 1
ATOM 570 C CA . GLY A 1 78 ? -0.346 4.569 14.380 1.00 96.81 78 GLY A CA 1
ATOM 571 C C . GLY A 1 78 ? -0.018 3.878 15.701 1.00 96.81 78 GLY A C 1
ATOM 572 O O . GLY A 1 78 ? 0.738 2.910 15.719 1.00 96.81 78 GLY A O 1
ATOM 573 N N . GLY A 1 79 ? -0.571 4.370 16.808 1.00 97.06 79 GLY A N 1
ATOM 574 C CA . GLY A 1 79 ? -0.357 3.794 18.143 1.00 97.06 79 GLY A CA 1
ATOM 575 C C . GLY A 1 79 ? -1.054 2.444 18.334 1.00 97.06 79 GLY A C 1
ATOM 576 O O . GLY A 1 79 ? -0.504 1.546 18.964 1.00 97.06 79 GLY A O 1
ATOM 577 N N . ALA A 1 80 ? -2.203 2.253 17.678 1.00 96.94 80 ALA A N 1
ATOM 578 C CA . ALA A 1 80 ? -2.925 0.979 17.655 1.00 96.94 80 ALA A CA 1
ATOM 579 C C . ALA A 1 80 ? -2.269 -0.082 16.749 1.00 96.94 80 ALA A C 1
ATOM 581 O O . ALA A 1 80 ? -2.724 -1.222 16.697 1.00 96.94 80 ALA A O 1
ATOM 582 N N . VAL A 1 81 ? -1.224 0.274 15.998 1.00 97.00 81 VAL A N 1
ATOM 583 C CA . VAL A 1 81 ? -0.596 -0.621 15.024 1.00 97.00 81 VAL A CA 1
ATOM 584 C C . VAL A 1 81 ? 0.349 -1.584 15.728 1.00 97.00 81 VAL A C 1
ATOM 586 O O . VAL A 1 81 ? 1.323 -1.177 16.360 1.00 97.00 81 VAL A O 1
ATOM 589 N N . LEU A 1 82 ? 0.129 -2.881 15.520 1.00 95.81 82 LEU A N 1
ATOM 590 C CA . LEU A 1 82 ? 1.070 -3.939 15.883 1.00 95.81 82 LEU A CA 1
ATOM 591 C C . LEU A 1 82 ? 2.242 -3.950 14.889 1.00 95.81 82 LEU A C 1
ATOM 593 O O . LEU A 1 82 ? 2.308 -4.767 13.965 1.00 95.81 82 LEU A O 1
ATOM 597 N N . GLY A 1 83 ? 3.128 -2.964 15.054 1.00 92.50 83 GLY A N 1
ATOM 598 C CA . GLY A 1 83 ? 4.245 -2.673 14.160 1.00 92.50 83 GLY A CA 1
ATOM 599 C C . GLY A 1 83 ? 5.376 -3.708 14.179 1.00 92.50 83 GLY A C 1
ATOM 600 O O . GLY A 1 83 ? 5.266 -4.803 14.727 1.00 92.50 83 GLY A O 1
ATOM 601 N N . HIS A 1 84 ? 6.494 -3.343 13.543 1.00 92.31 84 HIS A N 1
ATOM 602 C CA . HIS A 1 84 ? 7.713 -4.167 13.425 1.00 92.31 84 HIS A CA 1
ATOM 603 C C . HIS A 1 84 ? 7.507 -5.539 12.758 1.00 92.31 84 HIS A C 1
ATOM 605 O O . HIS A 1 84 ? 8.310 -6.452 12.940 1.00 92.31 84 HIS A O 1
ATOM 611 N N . THR A 1 85 ? 6.449 -5.671 11.959 1.00 91.56 85 THR A N 1
ATOM 612 C CA . THR A 1 85 ? 6.073 -6.913 11.283 1.00 91.56 85 THR A CA 1
ATOM 613 C C . THR A 1 85 ? 5.745 -6.631 9.821 1.00 91.56 85 THR A C 1
ATOM 615 O O . THR A 1 85 ? 5.201 -5.579 9.488 1.00 91.56 8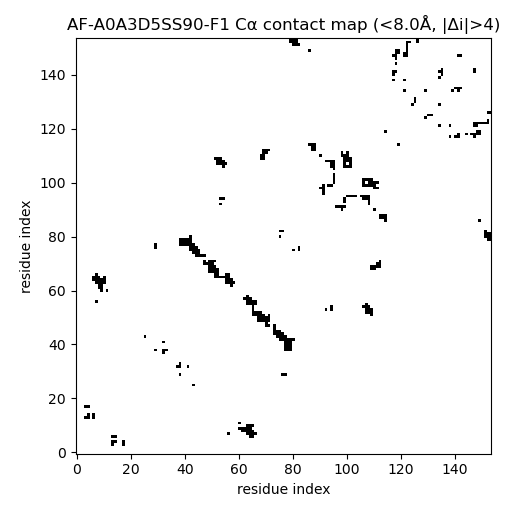5 THR A O 1
ATOM 618 N N . LEU A 1 86 ? 6.072 -7.579 8.942 1.00 91.06 86 LEU A N 1
ATOM 619 C CA . LEU A 1 86 ? 5.630 -7.593 7.549 1.00 91.06 86 LEU A CA 1
ATOM 620 C C . LEU A 1 86 ? 4.456 -8.563 7.417 1.00 91.06 86 LEU A C 1
ATOM 622 O O . LEU A 1 86 ? 4.556 -9.713 7.841 1.00 91.06 86 LEU A O 1
ATOM 626 N N . TYR A 1 87 ? 3.363 -8.106 6.810 1.00 91.69 87 TYR A N 1
ATOM 627 C CA . TYR A 1 87 ? 2.186 -8.931 6.547 1.00 91.69 87 TYR A CA 1
ATOM 628 C C . TYR A 1 87 ? 2.160 -9.338 5.074 1.00 91.69 87 TYR A C 1
ATOM 630 O O . TYR A 1 87 ? 2.168 -8.490 4.181 1.00 91.69 87 TYR A O 1
ATOM 638 N N . GLY A 1 88 ? 2.127 -10.646 4.829 1.00 90.50 88 GLY A N 1
ATOM 639 C CA . GLY A 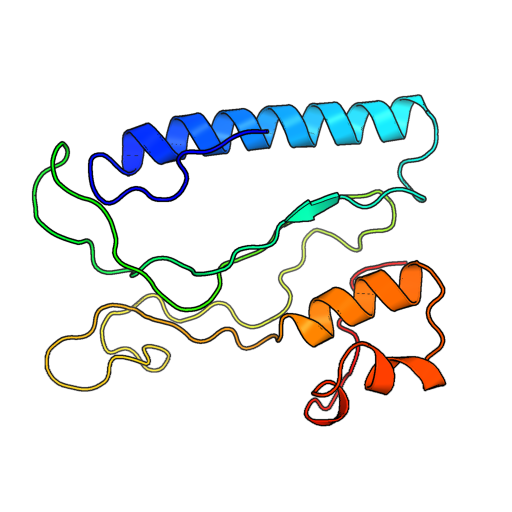1 88 ? 2.377 -11.247 3.520 1.00 90.50 88 GLY A CA 1
ATOM 640 C C . GLY A 1 88 ? 3.766 -11.872 3.439 1.00 90.50 88 GLY A C 1
ATOM 641 O O . GLY A 1 88 ? 4.433 -12.089 4.449 1.00 90.50 88 GLY A O 1
ATOM 642 N N . THR A 1 89 ? 4.201 -12.178 2.224 1.00 90.19 89 THR A N 1
ATOM 643 C CA . THR A 1 89 ? 5.473 -12.854 1.960 1.00 90.19 89 THR A CA 1
ATOM 644 C C . THR A 1 89 ? 6.323 -11.962 1.079 1.00 90.19 89 THR A C 1
ATOM 646 O O . THR A 1 89 ? 5.886 -11.539 0.011 1.00 90.19 89 THR A O 1
ATOM 649 N N . TYR A 1 90 ? 7.533 -11.655 1.540 1.00 90.69 90 TYR A N 1
ATOM 650 C CA . TYR A 1 90 ? 8.491 -10.921 0.727 1.00 90.69 90 TYR A CA 1
ATOM 651 C C . TYR A 1 90 ? 8.986 -11.834 -0.407 1.00 90.69 90 TYR A C 1
ATOM 653 O O . TYR A 1 90 ? 9.416 -12.951 -0.107 1.00 90.69 90 TYR A O 1
ATOM 661 N N . PRO A 1 91 ? 8.908 -11.412 -1.681 1.00 91.62 91 PRO A N 1
ATOM 662 C CA . PRO A 1 91 ? 9.249 -12.279 -2.800 1.00 91.62 91 PRO A CA 1
ATOM 663 C C . PRO A 1 91 ? 10.762 -12.480 -2.917 1.00 91.62 91 PRO A C 1
ATOM 665 O O . PRO A 1 91 ? 11.574 -11.664 -2.471 1.00 91.62 91 PRO A O 1
ATOM 668 N N . THR A 1 92 ? 11.150 -13.545 -3.606 1.00 92.62 92 THR A N 1
ATOM 669 C CA . THR A 1 92 ? 12.518 -13.738 -4.078 1.00 92.62 92 THR A CA 1
ATOM 670 C C . THR A 1 92 ? 12.831 -12.688 -5.141 1.00 92.62 92 THR A C 1
ATOM 672 O O . THR A 1 92 ? 12.284 -12.728 -6.244 1.00 92.62 92 THR A O 1
ATOM 675 N N . LEU A 1 93 ? 13.747 -11.760 -4.839 1.00 92.38 93 LEU A N 1
ATOM 676 C CA . LEU A 1 93 ? 14.156 -10.690 -5.758 1.00 92.38 93 LEU A CA 1
ATOM 677 C C . LEU A 1 93 ? 15.085 -11.203 -6.876 1.00 92.38 93 LEU A C 1
ATOM 679 O O . LEU A 1 93 ? 16.249 -10.814 -6.967 1.00 92.38 93 LEU A O 1
ATOM 683 N N . ALA A 1 94 ? 14.580 -12.098 -7.721 1.00 92.50 94 ALA A N 1
ATOM 684 C CA . ALA A 1 94 ? 15.307 -12.679 -8.841 1.00 92.50 94 ALA A CA 1
ATOM 685 C C . ALA A 1 94 ? 14.447 -12.658 -10.110 1.00 92.50 94 ALA A C 1
ATOM 687 O O . ALA A 1 94 ? 13.309 -13.124 -10.103 1.00 92.50 94 ALA A O 1
ATOM 688 N N . LEU A 1 95 ? 15.013 -12.142 -11.206 1.00 93.31 95 LEU A N 1
ATOM 689 C CA . LEU A 1 95 ? 14.367 -12.170 -12.520 1.00 93.31 95 LEU A CA 1
ATOM 690 C C . LEU A 1 95 ? 14.208 -13.617 -12.993 1.00 93.31 95 LEU A C 1
ATOM 692 O O . LEU A 1 95 ? 15.183 -14.370 -13.006 1.00 93.31 95 LEU A O 1
ATOM 696 N N . GLY A 1 96 ? 12.987 -13.997 -13.371 1.00 92.12 96 GLY A N 1
ATOM 697 C CA . GLY A 1 96 ? 12.648 -15.377 -13.730 1.00 92.12 96 GLY A CA 1
ATOM 698 C C . GLY A 1 96 ? 12.748 -16.350 -12.550 1.00 92.12 96 GLY A C 1
ATOM 699 O O . GLY A 1 96 ? 12.828 -17.561 -12.752 1.00 92.12 96 GLY A O 1
ATOM 700 N N . GLY A 1 97 ? 12.800 -15.822 -11.323 1.00 92.62 97 GLY A N 1
ATOM 701 C CA . GLY A 1 97 ? 12.760 -16.600 -10.094 1.00 92.62 97 GLY A CA 1
ATOM 702 C C . GLY A 1 97 ? 11.378 -17.212 -9.836 1.00 92.62 97 GLY A C 1
ATOM 703 O O . GLY A 1 97 ? 10.433 -16.953 -10.577 1.00 92.62 97 GLY A O 1
ATOM 704 N N . PRO A 1 98 ? 11.239 -18.003 -8.761 1.00 92.62 98 PRO A N 1
ATOM 705 C CA . PRO A 1 98 ? 10.010 -18.748 -8.473 1.00 92.62 98 PRO A CA 1
ATOM 706 C C . PRO A 1 98 ? 8.782 -17.858 -8.246 1.00 92.62 98 PRO A C 1
ATOM 708 O O . PRO A 1 98 ? 7.666 -18.296 -8.508 1.00 92.62 98 PRO A O 1
ATOM 711 N N . ASP A 1 99 ? 8.989 -16.624 -7.782 1.00 92.31 99 ASP A N 1
ATOM 712 C CA . ASP A 1 99 ? 7.908 -15.678 -7.502 1.00 92.31 99 ASP A CA 1
ATOM 713 C C . ASP A 1 99 ? 7.617 -14.740 -8.687 1.00 92.31 99 ASP A C 1
ATOM 715 O O . ASP A 1 99 ? 6.583 -14.070 -8.696 1.00 92.31 99 ASP A O 1
ATOM 719 N N . ASP A 1 100 ? 8.516 -14.660 -9.682 1.00 92.69 100 ASP A N 1
ATOM 720 C CA . ASP A 1 100 ? 8.372 -13.767 -10.837 1.00 92.69 100 ASP A CA 1
ATOM 721 C C . ASP A 1 100 ? 7.262 -14.266 -11.764 1.00 92.69 100 ASP A C 1
ATOM 723 O O . ASP A 1 100 ? 7.337 -15.352 -12.341 1.00 92.69 100 ASP A O 1
ATOM 727 N N . THR A 1 101 ? 6.220 -13.451 -11.920 1.00 91.62 101 THR A N 1
ATOM 728 C CA . THR A 1 101 ? 5.085 -13.794 -12.785 1.00 91.62 101 THR A CA 1
ATOM 729 C C . THR A 1 101 ? 5.402 -13.631 -14.266 1.00 91.62 101 THR A C 1
ATOM 731 O O . THR A 1 101 ? 4.692 -14.174 -15.115 1.00 91.62 101 THR A O 1
ATOM 734 N N . ASP A 1 102 ? 6.503 -12.950 -14.587 1.00 85.88 102 ASP A N 1
ATOM 735 C CA . ASP A 1 102 ? 7.030 -12.834 -15.938 1.00 85.88 102 ASP A CA 1
ATOM 736 C C . ASP A 1 102 ? 7.832 -14.085 -16.305 1.00 85.88 102 ASP A C 1
ATOM 738 O O . ASP A 1 102 ? 9.054 -14.063 -16.444 1.00 85.88 102 ASP A O 1
ATOM 742 N N . GLY A 1 103 ? 7.142 -15.216 -16.443 1.00 72.31 103 GLY A N 1
ATOM 743 C CA . GLY A 1 103 ? 7.757 -16.443 -16.941 1.00 72.31 103 GLY A CA 1
ATOM 744 C C . GLY A 1 103 ? 8.355 -16.280 -18.351 1.00 72.31 103 GLY A C 1
ATOM 745 O O . GLY A 1 103 ? 7.985 -15.394 -19.123 1.00 72.31 103 GLY A O 1
ATOM 746 N N . GLY A 1 104 ? 9.257 -17.190 -18.733 1.00 72.12 104 GLY A N 1
ATOM 747 C CA . GLY A 1 104 ? 9.779 -17.287 -20.102 1.00 72.12 104 GLY A CA 1
ATOM 748 C C . GLY A 1 104 ? 11.057 -16.482 -20.369 1.00 72.12 104 GLY A C 1
ATOM 749 O O . GLY A 1 104 ? 11.968 -16.447 -19.550 1.00 72.12 104 GLY A O 1
ATOM 750 N N . VAL A 1 105 ? 11.170 -15.906 -21.573 1.00 74.81 105 VAL A N 1
ATOM 751 C CA . VAL A 1 105 ? 12.438 -15.383 -22.133 1.00 74.81 105 VAL A CA 1
ATOM 752 C C . VAL A 1 105 ? 12.751 -13.919 -21.792 1.00 74.81 105 VAL A C 1
ATOM 754 O O . VAL A 1 105 ? 13.803 -13.425 -22.188 1.00 74.81 105 VAL A O 1
ATOM 757 N N . SER A 1 106 ? 11.863 -13.206 -21.091 1.00 86.44 106 SER A N 1
ATOM 758 C CA . SER A 1 106 ? 12.061 -11.784 -20.762 1.00 86.44 106 SER A CA 1
ATOM 759 C C . SER A 1 106 ? 11.409 -11.383 -19.427 1.00 86.44 106 SER A C 1
ATOM 761 O O . SER A 1 106 ? 10.482 -10.566 -19.426 1.00 86.44 106 SER A O 1
ATOM 763 N N . PRO A 1 107 ? 11.878 -11.933 -18.293 1.00 92.44 107 PRO A N 1
ATOM 764 C CA . PRO A 1 107 ? 11.380 -11.558 -16.973 1.00 92.44 107 PRO A CA 1
ATOM 765 C C . PRO A 1 107 ? 11.609 -10.074 -16.666 1.00 92.44 107 PRO A C 1
ATOM 767 O O . PRO A 1 107 ? 12.694 -9.548 -16.931 1.00 92.44 107 PRO A O 1
ATOM 770 N N . ARG A 1 108 ? 10.611 -9.401 -16.078 1.00 92.44 108 ARG A N 1
ATOM 771 C CA . ARG A 1 108 ? 10.719 -7.997 -15.637 1.00 92.44 108 ARG A CA 1
ATOM 772 C C . ARG A 1 108 ? 10.733 -7.878 -14.111 1.00 92.44 108 ARG A C 1
ATOM 774 O O . ARG A 1 108 ? 10.969 -6.780 -13.605 1.00 92.44 108 ARG A O 1
ATOM 781 N N . GLY A 1 109 ? 10.522 -8.974 -13.378 1.00 93.06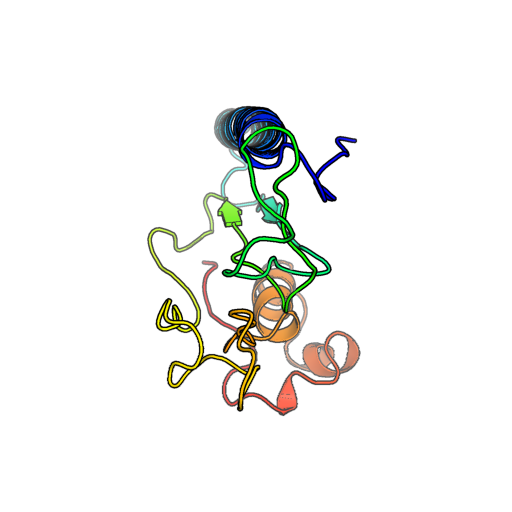 109 GLY A N 1
ATOM 782 C CA . GLY A 1 109 ? 10.368 -8.963 -11.927 1.00 93.06 109 GLY A CA 1
ATOM 783 C C . GLY A 1 109 ? 9.059 -8.306 -11.516 1.00 93.06 109 GLY A C 1
ATOM 784 O O . GLY A 1 109 ? 9.070 -7.292 -10.816 1.00 93.06 109 GLY A O 1
ATOM 785 N N . ARG A 1 110 ? 7.939 -8.850 -12.003 1.00 93.31 110 ARG A N 1
ATOM 786 C CA . ARG A 1 110 ? 6.592 -8.481 -11.555 1.00 93.31 110 ARG A CA 1
ATOM 787 C C . ARG A 1 110 ? 6.095 -9.555 -10.598 1.00 93.31 110 ARG A C 1
ATOM 789 O O . ARG A 1 110 ? 5.852 -10.686 -11.009 1.00 93.31 110 ARG A O 1
ATOM 796 N N . TRP A 1 111 ? 5.905 -9.196 -9.333 1.00 92.75 111 TRP A N 1
ATOM 797 C CA . TRP A 1 111 ? 5.472 -10.127 -8.286 1.00 92.75 111 TRP A CA 1
ATOM 798 C C . TRP A 1 111 ? 4.063 -9.806 -7.827 1.00 92.75 111 TRP A C 1
ATOM 800 O O . TRP A 1 111 ? 3.792 -8.675 -7.438 1.00 92.75 111 TRP A O 1
ATOM 810 N N . VAL A 1 112 ? 3.175 -10.796 -7.840 1.00 91.56 112 VAL A N 1
ATOM 811 C CA . VAL A 1 112 ? 1.822 -10.634 -7.300 1.00 91.56 112 VAL A CA 1
ATOM 812 C C . VAL A 1 112 ? 1.897 -10.675 -5.769 1.00 91.56 112 VAL A C 1
ATOM 814 O O . VAL A 1 112 ? 2.435 -11.642 -5.226 1.00 91.56 112 VAL A O 1
ATOM 817 N N . PRO A 1 113 ? 1.367 -9.666 -5.052 1.00 91.56 113 PRO A N 1
ATOM 818 C CA . PRO A 1 113 ? 1.304 -9.701 -3.597 1.00 91.56 113 PRO A CA 1
ATOM 819 C C . PRO A 1 113 ? 0.563 -10.940 -3.087 1.00 91.56 113 PRO A C 1
ATOM 821 O O . PRO A 1 113 ? -0.508 -11.282 -3.588 1.00 91.56 113 PRO A O 1
ATOM 824 N N . THR A 1 114 ? 1.094 -11.582 -2.044 1.00 91.06 114 THR A N 1
ATOM 825 C CA . THR A 1 114 ? 0.413 -12.712 -1.383 1.00 91.06 114 THR A CA 1
ATOM 826 C C . THR A 1 114 ? -0.738 -12.272 -0.478 1.00 91.06 114 THR A C 1
ATOM 828 O O . THR A 1 114 ? -1.536 -13.098 -0.041 1.00 91.06 114 THR A O 1
ATOM 831 N N . THR A 1 115 ? -0.837 -10.968 -0.228 1.00 92.31 115 THR A N 1
ATOM 832 C CA . THR A 1 115 ? -1.855 -10.334 0.605 1.00 92.31 115 THR A CA 1
ATOM 833 C C . THR A 1 115 ? -2.724 -9.429 -0.254 1.00 92.31 115 THR A C 1
ATOM 835 O O . THR A 1 115 ? -2.215 -8.571 -0.976 1.00 92.31 115 THR A O 1
ATOM 838 N N . SER A 1 116 ? -4.041 -9.587 -0.146 1.00 92.44 116 SER A N 1
ATOM 839 C CA . SER A 1 116 ? -4.993 -8.748 -0.873 1.00 92.44 116 SER A CA 1
ATOM 840 C C . SER A 1 116 ? -5.151 -7.364 -0.245 1.00 92.44 116 SER A C 1
ATOM 842 O O . SER A 1 116 ? -5.145 -7.213 0.981 1.00 92.44 116 SER A O 1
ATOM 844 N N . VAL A 1 117 ? -5.414 -6.365 -1.092 1.00 92.25 117 VAL A N 1
ATOM 845 C CA . VAL A 1 117 ? -5.868 -5.036 -0.657 1.00 92.25 117 VAL A CA 1
ATOM 846 C C . VAL A 1 117 ? -7.130 -5.125 0.207 1.00 92.25 117 VAL A C 1
ATOM 848 O O . VAL A 1 117 ? -7.282 -4.344 1.140 1.00 92.25 117 VAL A O 1
ATOM 851 N N . GLU A 1 118 ? -7.994 -6.116 -0.037 1.00 94.94 118 GLU A N 1
ATOM 852 C CA . GLU A 1 118 ? -9.206 -6.325 0.757 1.00 94.94 118 GLU A CA 1
ATOM 853 C C . GLU A 1 118 ? -8.902 -6.849 2.164 1.00 94.94 118 GLU A C 1
ATOM 855 O O . GLU A 1 118 ? -9.479 -6.341 3.113 1.00 94.94 118 GLU A O 1
ATOM 860 N N . GLN A 1 119 ? -7.959 -7.783 2.347 1.00 95.38 119 GLN A N 1
ATOM 861 C CA . GLN A 1 119 ? -7.581 -8.260 3.693 1.00 95.38 119 GLN A CA 1
ATOM 862 C C . GLN A 1 119 ? -6.942 -7.142 4.530 1.00 95.38 119 GLN A C 1
ATOM 864 O O . GLN A 1 119 ? -7.172 -7.009 5.737 1.00 95.38 119 GLN A O 1
ATOM 869 N N . TYR A 1 120 ? -6.144 -6.305 3.869 1.00 94.25 120 TYR A N 1
ATOM 870 C CA . TYR A 1 120 ? -5.544 -5.129 4.479 1.00 94.25 120 TYR A CA 1
ATOM 871 C C . TYR A 1 120 ? -6.601 -4.094 4.882 1.00 94.25 120 TYR A C 1
ATOM 873 O O . TYR A 1 120 ? -6.654 -3.674 6.039 1.00 94.25 120 TYR A O 1
ATOM 881 N N . ALA A 1 121 ? -7.493 -3.732 3.958 1.00 95.12 121 ALA A N 1
ATOM 882 C CA . ALA A 1 121 ? -8.563 -2.776 4.213 1.00 95.12 121 ALA A CA 1
ATOM 883 C C . ALA A 1 121 ? -9.594 -3.301 5.226 1.00 95.12 121 ALA A C 1
ATOM 885 O O . ALA A 1 121 ? -10.072 -2.530 6.052 1.00 95.12 121 ALA A O 1
ATOM 886 N N . ALA A 1 122 ? -9.885 -4.603 5.235 1.00 97.00 122 ALA A N 1
ATOM 887 C CA . ALA A 1 122 ? -10.769 -5.240 6.207 1.00 97.00 122 ALA A CA 1
ATOM 888 C C . ALA A 1 122 ? -10.224 -5.156 7.635 1.00 97.00 122 ALA A C 1
ATOM 890 O O . ALA A 1 122 ? -10.995 -4.933 8.571 1.00 97.00 122 ALA A O 1
ATOM 891 N N . THR A 1 123 ? -8.903 -5.263 7.811 1.00 96.50 123 THR A N 1
ATOM 892 C CA . THR A 1 123 ? -8.261 -5.069 9.120 1.00 96.50 123 THR A CA 1
ATOM 893 C C . THR A 1 123 ? -8.516 -3.652 9.643 1.00 96.50 123 THR A C 1
ATOM 895 O O . THR A 1 123 ? -8.991 -3.488 10.765 1.00 96.50 123 THR A O 1
ATOM 898 N N . LEU A 1 124 ? -8.287 -2.635 8.801 1.00 96.69 124 LEU A N 1
ATOM 899 C CA . LEU A 1 124 ? -8.558 -1.227 9.123 1.00 96.69 124 LEU A CA 1
ATOM 900 C C . LEU A 1 124 ? -10.048 -0.976 9.388 1.00 96.69 124 LEU A C 1
ATOM 902 O O . LEU A 1 124 ? -10.406 -0.343 10.376 1.00 96.69 124 LEU A O 1
ATOM 906 N N . ALA A 1 125 ? -10.927 -1.484 8.525 1.00 96.56 125 ALA A N 1
ATOM 907 C CA . ALA A 1 125 ? -12.367 -1.275 8.626 1.00 96.56 125 ALA A CA 1
ATOM 908 C C . ALA A 1 125 ? -12.958 -1.907 9.891 1.00 96.56 125 ALA A C 1
ATOM 910 O O . ALA A 1 125 ? -13.793 -1.291 10.548 1.00 96.56 125 ALA A O 1
ATOM 911 N N . THR A 1 126 ? -12.495 -3.103 10.264 1.00 96.38 126 THR A N 1
ATOM 912 C CA . THR A 1 126 ? -12.912 -3.763 11.510 1.00 96.38 126 THR A CA 1
ATOM 913 C C . THR A 1 126 ? -12.501 -2.933 12.726 1.00 96.38 126 THR A C 1
ATOM 915 O O . THR A 1 126 ? -13.310 -2.729 13.626 1.00 96.38 126 THR A O 1
ATOM 918 N N . TRP A 1 127 ? -11.282 -2.383 12.731 1.00 96.19 127 TRP A N 1
ATOM 919 C CA . TRP A 1 127 ? -10.824 -1.472 13.787 1.00 96.19 127 TRP A CA 1
ATOM 920 C C . TRP A 1 127 ? -11.636 -0.165 13.834 1.00 96.19 127 TRP A C 1
ATOM 922 O O . TRP A 1 127 ? -11.951 0.330 14.913 1.00 96.19 127 TRP A O 1
ATOM 932 N N . TYR A 1 128 ? -12.085 0.340 12.679 1.00 92.12 128 TYR A N 1
ATOM 933 C CA . TYR A 1 128 ? -13.044 1.451 12.596 1.00 92.12 128 TYR A CA 1
ATOM 934 C C . TYR A 1 128 ? -14.472 1.097 13.055 1.00 92.12 128 TYR A C 1
ATOM 936 O O . TYR A 1 128 ? -15.318 1.989 13.139 1.00 92.12 128 TYR A O 1
ATOM 944 N N . GLY A 1 129 ? -14.753 -0.170 13.368 1.00 95.88 129 GLY A N 1
ATOM 945 C CA . GLY A 1 129 ? -16.048 -0.629 13.868 1.00 95.88 129 GLY A CA 1
ATOM 946 C C . GLY A 1 129 ? -16.975 -1.232 12.810 1.00 95.88 129 GLY A C 1
ATOM 947 O O . GLY A 1 129 ? -18.160 -1.411 13.091 1.00 95.88 129 GLY A O 1
ATOM 948 N N . LEU A 1 130 ? -16.477 -1.559 11.611 1.00 96.94 130 LEU A N 1
ATOM 949 C CA . LEU A 1 130 ? -17.250 -2.332 10.636 1.00 96.94 130 LEU A CA 1
ATOM 950 C C . LEU A 1 130 ? -17.553 -3.723 11.208 1.00 96.94 130 LEU A C 1
ATOM 952 O O . LEU A 1 130 ? -16.651 -4.430 11.663 1.00 96.94 130 LEU A O 1
ATOM 956 N N . SER A 1 131 ? -18.827 -4.117 11.181 1.00 96.44 131 SER A N 1
ATOM 957 C CA . SER A 1 131 ? -19.237 -5.426 11.680 1.00 96.44 131 SER A CA 1
ATOM 958 C C . SER A 1 131 ? -18.725 -6.543 10.767 1.00 96.44 131 SER A C 1
ATOM 960 O O . SER A 1 131 ? -18.624 -6.379 9.550 1.00 96.44 131 SER A O 1
ATOM 962 N N . SER A 1 132 ? -18.448 -7.718 11.335 1.00 93.19 132 SER A N 1
ATOM 963 C CA . SER A 1 132 ? -18.025 -8.880 10.544 1.00 93.19 132 SER A CA 1
ATOM 964 C C . SER A 1 132 ? -19.083 -9.321 9.529 1.00 93.19 132 SER A C 1
ATOM 966 O O . SER A 1 132 ? -18.728 -9.814 8.462 1.00 93.19 132 SER A O 1
ATOM 968 N N . SER A 1 133 ? -20.369 -9.106 9.826 1.00 95.81 133 SER A N 1
ATOM 969 C CA . SER A 1 133 ? -21.477 -9.389 8.908 1.00 95.81 133 SER A CA 1
ATOM 970 C C . SER A 1 133 ? -21.518 -8.472 7.684 1.00 95.81 133 SER A C 1
ATOM 972 O O . SER A 1 133 ? -22.092 -8.866 6.674 1.00 95.81 133 SER A O 1
ATOM 974 N N . ASP A 1 134 ? -20.899 -7.289 7.749 1.00 97.12 134 ASP A N 1
ATOM 975 C CA . ASP A 1 134 ? -20.881 -6.321 6.644 1.00 97.12 134 ASP A CA 1
ATOM 976 C C . ASP A 1 134 ? -19.615 -6.423 5.780 1.00 97.12 134 ASP A C 1
ATOM 978 O O . ASP A 1 134 ? -19.526 -5.778 4.732 1.00 97.12 134 ASP 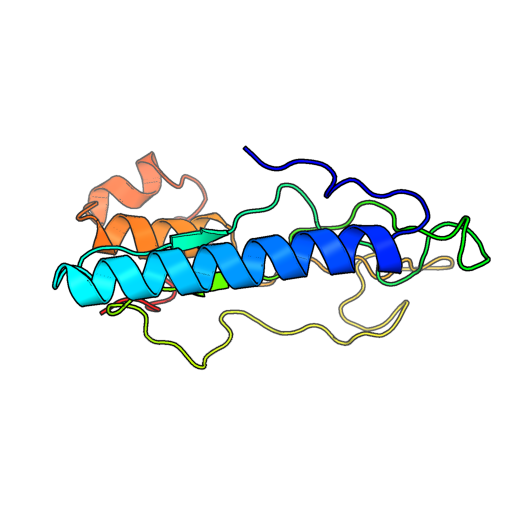A O 1
ATOM 982 N N . LEU A 1 135 ? -18.629 -7.235 6.185 1.00 96.06 135 LEU A N 1
ATOM 983 C CA . LEU A 1 135 ? -17.343 -7.331 5.488 1.00 96.06 135 LEU A CA 1
ATOM 984 C C . LEU A 1 135 ? -17.508 -7.703 4.015 1.00 96.06 135 LEU A C 1
ATOM 986 O O . LEU A 1 135 ? -16.873 -7.084 3.173 1.00 96.06 135 LEU A O 1
ATOM 990 N N . THR A 1 136 ? -18.385 -8.648 3.686 1.00 96.81 136 THR A N 1
ATOM 991 C CA . THR A 1 136 ? -18.590 -9.113 2.303 1.00 96.81 136 THR A CA 1
ATOM 992 C C . THR A 1 136 ? -19.340 -8.107 1.433 1.00 96.81 136 THR A C 1
ATOM 994 O O . THR A 1 136 ? -19.227 -8.144 0.209 1.00 96.81 136 THR A O 1
ATOM 997 N N . ALA A 1 137 ? -20.075 -7.172 2.043 1.00 97.31 137 ALA A N 1
ATOM 998 C CA . ALA A 1 137 ? -20.717 -6.077 1.323 1.00 97.31 137 ALA A CA 1
ATOM 999 C C . ALA A 1 137 ? -19.703 -4.994 0.913 1.00 97.31 137 ALA A C 1
ATOM 1001 O O . ALA A 1 137 ? -19.845 -4.396 -0.153 1.00 97.31 137 ALA A O 1
ATOM 1002 N N . VAL A 1 138 ? -18.681 -4.751 1.743 1.00 96.94 138 VAL A N 1
ATOM 1003 C CA . VAL A 1 138 ? -17.628 -3.745 1.499 1.00 96.94 138 VAL A CA 1
ATOM 1004 C C . VAL A 1 138 ? -16.440 -4.329 0.725 1.00 96.94 138 VAL A C 1
ATOM 1006 O O . VAL A 1 138 ? -15.863 -3.653 -0.125 1.00 96.94 138 VAL A O 1
ATOM 1009 N N . PHE A 1 139 ? -16.099 -5.587 0.998 1.00 97.38 139 PHE A N 1
ATOM 1010 C CA . PHE A 1 139 ? -14.967 -6.335 0.451 1.00 97.38 139 PHE A CA 1
ATOM 1011 C C . PHE A 1 139 ? -15.479 -7.644 -0.181 1.00 97.38 139 PHE A C 1
ATOM 1013 O O . PHE A 1 139 ? -15.481 -8.697 0.461 1.00 97.38 139 PHE A O 1
ATOM 1020 N N . PRO A 1 140 ? -15.977 -7.605 -1.430 1.00 97.00 140 PRO A N 1
ATOM 1021 C CA . PRO A 1 140 ? -16.700 -8.729 -2.031 1.00 97.00 140 PRO A CA 1
ATOM 1022 C C . PRO A 1 140 ? -15.855 -9.979 -2.297 1.00 97.00 140 PRO A C 1
ATOM 1024 O O . PRO A 1 140 ? -16.402 -11.046 -2.577 1.00 97.00 140 PRO A O 1
ATOM 1027 N N . LEU A 1 141 ? -14.526 -9.865 -2.270 1.00 96.56 141 LEU A N 1
ATOM 1028 C CA . LEU A 1 141 ? -13.604 -10.978 -2.477 1.00 96.56 141 LEU A CA 1
ATOM 1029 C C . LEU A 1 141 ? -13.058 -11.531 -1.155 1.00 96.56 141 LEU A C 1
ATOM 1031 O O . LEU A 1 141 ? -12.293 -12.495 -1.195 1.00 96.56 141 LEU A O 1
ATOM 1035 N N . ILE A 1 142 ? -13.445 -10.973 -0.004 1.00 96.56 142 ILE A N 1
ATOM 1036 C CA . ILE A 1 142 ? -12.850 -11.297 1.297 1.00 96.56 142 ILE A CA 1
ATOM 1037 C C . ILE A 1 142 ? -13.029 -12.767 1.701 1.00 96.56 142 ILE A C 1
ATOM 1039 O O . ILE A 1 142 ? -12.132 -13.360 2.298 1.00 96.56 142 ILE A O 1
ATOM 1043 N N . ASP A 1 143 ? -14.125 -13.391 1.265 1.00 95.44 143 ASP A N 1
ATOM 1044 C CA . ASP A 1 143 ? -14.424 -14.807 1.511 1.00 95.44 143 ASP A CA 1
ATOM 1045 C C . ASP A 1 143 ? -13.550 -15.768 0.688 1.00 95.44 143 ASP A C 1
ATOM 1047 O O . ASP A 1 143 ? -13.602 -16.984 0.872 1.00 95.44 143 ASP A O 1
ATOM 1051 N N . ARG A 1 144 ? -12.725 -15.252 -0.235 1.00 95.69 144 ARG A N 1
ATOM 1052 C CA . ARG A 1 144 ? -11.736 -16.061 -0.967 1.00 95.69 144 ARG A CA 1
ATOM 1053 C C . ARG A 1 144 ? -10.479 -16.341 -0.147 1.00 95.69 144 ARG A C 1
ATOM 1055 O O . ARG A 1 144 ? -9.639 -17.122 -0.592 1.00 95.69 144 ARG A O 1
ATOM 1062 N N . PHE A 1 145 ? -10.336 -15.712 1.017 1.00 94.50 145 PHE A N 1
ATOM 1063 C CA . PHE A 1 145 ? -9.167 -15.844 1.876 1.00 94.50 145 PHE A CA 1
ATOM 1064 C C . PHE A 1 145 ? -9.515 -16.616 3.148 1.00 94.50 145 PHE A C 1
ATOM 1066 O O . PHE A 1 145 ? -10.580 -16.441 3.731 1.00 94.50 145 PHE A O 1
ATOM 1073 N N . SER A 1 146 ? -8.585 -17.448 3.624 1.00 93.06 146 SER A N 1
ATOM 1074 C CA . SER A 1 146 ? -8.767 -18.211 4.867 1.00 93.06 146 SER A CA 1
ATOM 1075 C C . SER A 1 146 ? -8.859 -17.327 6.114 1.00 93.06 146 SER A C 1
ATOM 1077 O O . SER A 1 146 ? -9.387 -17.764 7.132 1.00 93.06 146 SER A O 1
ATOM 1079 N N . SER A 1 147 ? -8.324 -16.103 6.045 1.00 93.50 147 SER A N 1
ATOM 1080 C CA . SER A 1 147 ? -8.489 -15.072 7.068 1.00 93.50 147 SER A CA 1
ATOM 1081 C C . SER A 1 147 ? -8.901 -13.753 6.410 1.00 93.50 147 SER A C 1
ATOM 1083 O O . SER A 1 147 ? -8.158 -13.265 5.549 1.00 93.50 147 SER A O 1
ATOM 1085 N N . PRO A 1 148 ? -10.034 -13.149 6.814 1.00 92.50 148 PRO A N 1
ATOM 1086 C CA . PRO A 1 148 ? -10.488 -11.869 6.276 1.00 92.50 148 PRO A CA 1
ATOM 1087 C C . PRO A 1 148 ? -9.685 -10.685 6.833 1.00 92.50 148 PRO A C 1
ATOM 1089 O O . PRO A 1 148 ? -9.636 -9.629 6.222 1.00 92.50 148 PRO A O 1
ATOM 1092 N N . SER A 1 149 ? -9.035 -10.848 7.986 1.00 93.19 149 SER A N 1
ATOM 1093 C CA . SER A 1 149 ? -8.218 -9.816 8.625 1.00 93.19 149 SER A CA 1
ATOM 1094 C C . SER A 1 149 ? -6.787 -10.308 8.806 1.00 93.19 149 SER A C 1
ATOM 1096 O O . SER A 1 149 ? -6.533 -11.502 8.981 1.00 93.19 149 SER A O 1
ATOM 1098 N N . LEU A 1 150 ? -5.849 -9.371 8.762 1.00 94.62 150 LEU A N 1
ATOM 1099 C CA . LEU A 1 150 ? -4.428 -9.594 9.003 1.00 94.62 150 LEU A CA 1
ATOM 1100 C C . LEU A 1 150 ? -4.054 -9.333 10.465 1.00 94.62 150 LEU A C 1
ATOM 1102 O O . LEU A 1 150 ? -2.979 -9.737 10.889 1.00 94.62 150 LEU A O 1
ATOM 1106 N N . GLY A 1 151 ? -4.936 -8.685 11.234 1.00 94.25 151 GLY A N 1
ATOM 1107 C CA . GLY A 1 151 ? -4.770 -8.519 12.679 1.00 94.25 151 GLY A CA 1
ATOM 1108 C C . GLY A 1 151 ? -3.638 -7.578 13.091 1.00 94.25 151 GLY A C 1
ATOM 1109 O O . GLY A 1 151 ? -3.102 -7.731 14.179 1.00 94.25 151 GLY A O 1
ATOM 1110 N N . PHE A 1 152 ? -3.265 -6.610 12.250 1.00 95.25 152 PHE A N 1
ATOM 1111 C CA . PHE A 1 152 ? -2.192 -5.652 12.548 1.00 95.25 152 PHE A CA 1
ATOM 1112 C C . PHE A 1 152 ? -2.623 -4.448 13.407 1.00 95.25 152 PHE A C 1
ATOM 1114 O O . PHE A 1 152 ? -1.843 -3.510 13.560 1.00 95.25 152 PHE A O 1
ATOM 1121 N N . LEU A 1 153 ? -3.845 -4.453 13.952 1.00 96.25 153 LEU A N 1
ATOM 1122 C CA . LEU A 1 153 ? -4.390 -3.399 14.818 1.00 96.25 153 LEU A CA 1
ATOM 1123 C C . LEU A 1 153 ? -4.884 -3.992 16.142 1.00 96.25 153 LEU A C 1
ATOM 1125 O O . LEU A 1 153 ? -5.461 -5.083 16.137 1.00 96.25 153 LEU A O 1
ATOM 1129 N N . ALA A 1 154 ? -4.664 -3.261 17.237 1.00 90.31 154 ALA A N 1
ATOM 1130 C CA . ALA A 1 154 ? -5.107 -3.570 18.598 1.00 90.31 154 ALA A CA 1
ATOM 1131 C C . ALA A 1 154 ? -6.245 -2.654 19.076 1.00 90.31 154 ALA A C 1
ATOM 1133 O O . ALA A 1 154 ? -6.339 -1.500 18.590 1.00 90.31 154 ALA A O 1
#

Nearest PDB structures (foldseek):
  6z7d-assembly1_A-2  TM=1.996E-01  e=4.232E+00  Trypanosoma brucei rhodesiense
  6z79-assembly1_A-2  TM=1.927E-01  e=5.139E+00  Trypanosoma brucei rhodesiense
  6z7e-assembly1_A-2  TM=1.609E-01  e=5.483E+00  Trypanosoma brucei rhodesiense
  6z7c-assembly1_A-2  TM=1.609E-01  e=6.658E+00  Trypanosoma brucei rhodesiense

Mean predicted aligned error: 4.34 Å